Protein AF-V5SH98-F1 (afdb_monomer_lite)

Secondary structure (DSSP, 8-state):
--HHHHHHHHHHHHHTT--HHHHHHHHHHHS--------------HHHHHHHHHHHHHHHHHHHHHHTT----HHHHHHHHHHHHHHHHHHHHHHHHHHHHHHHHHT--PPPP---SS------------TT---

Foldseek 3Di:
DDPVVQVVLCVVCVVLVHHSVRSVVCCVPPVDDDSPPPPPPPPPDVVVVVVVVVVVVVVVVVVCVVVVPDPPPVVVVVVVVVVVVVVVVVVVVVVVVVVVVVVVVVVPPDPDPPDDDDPPDDDDDDDPDDPPPDD

InterPro domains:
  IPR008687 Bacterial mobilisation [PF05713] (51-72)

Organism: NCBI:txid1029756

pLDDT: mean 73.9, std 13.51, range [50.25, 93.62]

Structure (mmCIF, N/CA/C/O backbone):
data_AF-V5SH98-F1
#
_entry.id   AF-V5SH98-F1
#
loop_
_atom_site.group_PDB
_atom_site.id
_atom_site.type_symbol
_atom_site.label_atom_id
_atom_site.label_alt_id
_atom_site.label_comp_id
_atom_site.label_asym_id
_atom_site.label_entity_id
_atom_site.label_seq_id
_atom_site.pdbx_PDB_ins_code
_atom_site.Cartn_x
_atom_site.Cartn_y
_atom_site.Cartn_z
_atom_site.occupancy
_atom_site.B_iso_or_equiv
_atom_site.auth_seq_id
_atom_site.auth_comp_id
_atom_site.auth_asym_id
_atom_site.auth_atom_id
_atom_site.pdbx_PDB_model_num
ATOM 1 N N . MET A 1 1 ? 18.734 -16.597 -37.399 1.00 63.62 1 MET A N 1
ATOM 2 C CA . MET A 1 1 ? 17.676 -17.415 -36.775 1.00 63.62 1 MET A CA 1
ATOM 3 C C . MET A 1 1 ? 16.566 -17.503 -37.794 1.00 63.62 1 MET A C 1
ATOM 5 O O . MET A 1 1 ? 16.134 -16.454 -38.251 1.00 63.62 1 MET A O 1
ATOM 9 N N . THR A 1 2 ? 16.229 -18.708 -38.242 1.00 88.19 2 THR A N 1
ATOM 10 C CA . THR A 1 2 ? 15.088 -18.907 -39.147 1.00 88.19 2 THR A CA 1
ATOM 11 C C . THR A 1 2 ? 13.782 -18.840 -38.350 1.00 88.19 2 THR A C 1
ATOM 13 O O . THR A 1 2 ? 13.810 -18.951 -37.121 1.00 88.19 2 THR A O 1
ATOM 16 N N . ASP A 1 3 ? 12.646 -18.651 -39.018 1.00 83.81 3 ASP A N 1
ATOM 17 C CA . ASP A 1 3 ? 11.345 -18.575 -38.337 1.00 83.81 3 ASP A CA 1
ATOM 18 C C . ASP A 1 3 ? 11.019 -19.879 -37.587 1.00 83.81 3 ASP A C 1
ATOM 20 O O . ASP A 1 3 ? 10.564 -19.846 -36.441 1.00 83.81 3 ASP A O 1
ATOM 24 N N . ASP A 1 4 ? 11.382 -21.029 -38.159 1.00 86.00 4 ASP A N 1
ATOM 25 C CA . ASP A 1 4 ? 11.231 -22.341 -37.519 1.00 86.00 4 ASP A CA 1
ATOM 26 C C . ASP A 1 4 ? 12.112 -22.486 -36.266 1.00 86.00 4 ASP A C 1
ATOM 28 O O . ASP A 1 4 ? 11.691 -23.039 -35.242 1.00 86.00 4 ASP A O 1
ATOM 32 N N . ASP A 1 5 ? 13.331 -21.933 -36.299 1.00 82.94 5 ASP A N 1
ATOM 33 C CA . ASP A 1 5 ? 14.212 -21.904 -35.130 1.00 82.94 5 ASP A CA 1
ATOM 34 C C . ASP A 1 5 ? 13.639 -21.046 -34.003 1.00 82.94 5 ASP A C 1
ATOM 36 O O . ASP A 1 5 ? 13.767 -21.409 -32.827 1.00 82.94 5 ASP A O 1
ATOM 40 N N . TYR A 1 6 ? 12.998 -19.927 -34.346 1.00 86.94 6 TYR A N 1
ATOM 41 C CA . TYR A 1 6 ? 12.371 -19.055 -33.361 1.00 86.94 6 TYR A CA 1
ATOM 42 C C . TYR A 1 6 ? 11.208 -19.750 -32.656 1.00 86.94 6 TYR A C 1
ATOM 44 O O . TYR A 1 6 ? 11.142 -19.724 -31.426 1.00 86.94 6 TYR A O 1
ATOM 52 N N . VAL A 1 7 ? 10.331 -20.431 -33.400 1.00 88.25 7 VAL A N 1
ATOM 53 C CA . VAL A 1 7 ? 9.192 -21.171 -32.827 1.00 88.25 7 VAL A CA 1
ATOM 54 C C . VAL A 1 7 ? 9.675 -22.256 -31.865 1.00 88.25 7 VAL A C 1
ATOM 56 O O . VAL A 1 7 ? 9.172 -22.375 -30.742 1.00 88.25 7 VAL A O 1
ATOM 59 N N . ARG A 1 8 ? 10.712 -23.004 -32.257 1.00 85.31 8 ARG A N 1
ATOM 60 C CA . ARG A 1 8 ? 11.326 -24.023 -31.399 1.00 85.31 8 ARG A CA 1
ATOM 61 C C . ARG A 1 8 ? 11.881 -23.410 -30.111 1.00 85.31 8 ARG A C 1
ATOM 63 O O . ARG A 1 8 ? 11.550 -23.884 -29.024 1.00 85.31 8 ARG A O 1
ATOM 70 N N . LYS A 1 9 ? 12.649 -22.321 -30.206 1.00 85.06 9 LYS A N 1
ATOM 71 C CA . LYS A 1 9 ? 13.219 -21.632 -29.034 1.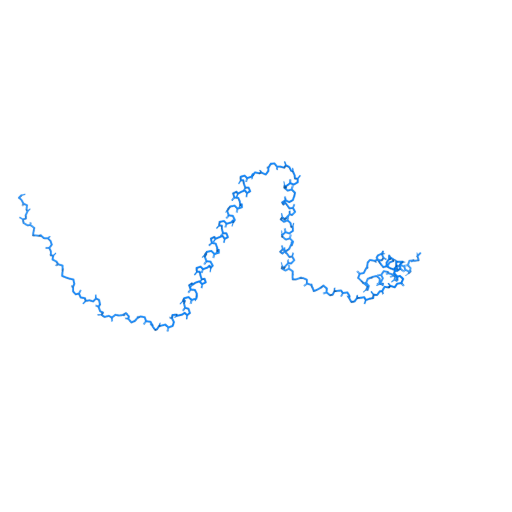00 85.06 9 LYS A CA 1
ATOM 72 C C . LYS A 1 9 ? 12.159 -20.968 -28.155 1.00 85.06 9 LYS A C 1
ATOM 74 O O . LYS A 1 9 ? 12.310 -20.957 -26.937 1.00 85.06 9 LYS A O 1
ATOM 79 N N . ALA A 1 10 ? 11.060 -20.493 -28.734 1.00 87.00 10 ALA A N 1
ATOM 80 C CA . ALA A 1 10 ? 9.912 -19.972 -27.998 1.00 87.00 10 ALA A CA 1
ATOM 81 C C . ALA A 1 10 ? 9.208 -21.051 -27.172 1.00 87.00 10 ALA A C 1
ATOM 83 O O . ALA A 1 10 ? 8.868 -20.812 -26.011 1.00 87.00 10 ALA A O 1
ATOM 84 N N . SER A 1 11 ? 9.038 -22.250 -27.734 1.00 85.69 11 SER A N 1
ATOM 85 C CA . SER A 1 11 ? 8.468 -23.386 -27.004 1.00 85.69 11 SER A CA 1
ATOM 86 C C . SER A 1 11 ? 9.362 -23.839 -25.840 1.00 85.69 11 SER A C 1
ATOM 88 O O . SER A 1 11 ? 8.868 -24.064 -24.735 1.00 85.69 11 SER A O 1
ATOM 90 N N . GLU A 1 12 ? 10.678 -23.875 -26.059 1.00 84.31 12 GLU A N 1
ATOM 91 C CA . GLU A 1 12 ? 11.683 -24.250 -25.061 1.00 84.31 12 GLU A CA 1
ATOM 92 C C . GLU A 1 12 ? 11.751 -23.213 -23.929 1.00 84.31 12 GLU A C 1
ATOM 94 O O . GLU A 1 12 ? 11.693 -23.566 -22.753 1.00 84.31 12 GLU A O 1
ATOM 99 N N . ALA A 1 13 ? 11.761 -21.921 -24.272 1.00 84.69 13 ALA A N 1
ATOM 100 C CA . ALA A 1 13 ? 11.737 -20.831 -23.300 1.00 84.69 13 ALA A CA 1
ATOM 101 C C . ALA A 1 13 ? 10.467 -20.878 -22.437 1.00 84.69 13 ALA A C 1
ATOM 103 O O . ALA A 1 13 ? 10.542 -20.775 -21.213 1.00 84.69 13 ALA A O 1
ATOM 104 N N . LYS A 1 14 ? 9.307 -21.126 -23.062 1.00 83.88 14 LYS A N 1
ATOM 105 C CA . LYS A 1 14 ? 8.024 -21.248 -22.362 1.00 83.88 14 LYS A CA 1
ATOM 106 C C . LYS A 1 14 ? 8.000 -22.430 -21.393 1.00 83.88 14 LYS A C 1
ATOM 108 O O . LYS A 1 14 ? 7.509 -22.271 -20.278 1.00 83.88 14 LYS A O 1
ATOM 113 N N . ALA A 1 15 ? 8.539 -23.585 -21.786 1.00 80.56 15 ALA A N 1
ATOM 114 C CA . ALA A 1 15 ? 8.650 -24.750 -20.905 1.00 80.56 15 ALA A CA 1
ATOM 115 C C . ALA A 1 15 ? 9.535 -24.470 -19.676 1.00 80.56 15 ALA A C 1
ATOM 117 O O . ALA A 1 15 ? 9.303 -25.023 -18.604 1.00 80.56 15 ALA A O 1
ATOM 118 N N . LEU A 1 16 ? 10.507 -23.569 -19.824 1.00 77.81 16 LEU A N 1
ATOM 119 C CA . LEU A 1 16 ? 11.439 -23.152 -18.777 1.00 77.81 16 LEU A CA 1
ATOM 120 C C . LEU A 1 16 ? 10.957 -21.933 -17.971 1.00 77.81 16 LEU A C 1
ATOM 122 O O . LEU A 1 16 ? 11.671 -21.474 -17.081 1.00 77.81 16 LEU A O 1
ATOM 126 N N . GLY A 1 17 ? 9.777 -21.381 -18.277 1.00 79.62 17 GLY A N 1
ATOM 127 C CA . GLY A 1 17 ? 9.273 -20.157 -17.645 1.00 79.62 17 GLY A CA 1
ATOM 128 C C . GLY A 1 17 ? 10.121 -18.912 -17.940 1.00 79.62 17 GLY A C 1
ATOM 129 O O . GLY A 1 17 ? 10.086 -17.948 -17.180 1.00 79.62 17 GLY A O 1
ATOM 130 N N . LEU A 1 18 ? 10.900 -18.934 -19.023 1.00 81.62 18 LEU A N 1
ATOM 131 C CA . LEU A 1 18 ? 11.780 -17.850 -19.450 1.00 81.62 18 LEU A CA 1
ATOM 132 C C . LEU A 1 18 ? 11.221 -17.157 -20.695 1.00 81.62 18 LEU A C 1
ATOM 134 O O . LEU A 1 18 ? 10.469 -17.729 -21.485 1.00 81.62 18 LEU A O 1
ATOM 138 N N . THR A 1 19 ? 11.637 -15.912 -20.908 1.00 88.00 19 THR A N 1
ATOM 139 C CA . THR A 1 19 ? 11.486 -15.260 -22.212 1.00 88.00 19 THR A CA 1
ATOM 140 C C . THR A 1 19 ? 12.505 -15.836 -23.198 1.00 88.00 19 THR A C 1
ATOM 142 O O . THR A 1 19 ? 13.552 -16.343 -22.799 1.00 88.00 19 THR A O 1
ATOM 145 N N . VAL A 1 20 ? 12.238 -15.735 -24.504 1.00 86.12 20 VAL A N 1
ATOM 146 C CA . VAL A 1 20 ? 13.188 -16.193 -25.541 1.00 86.12 20 VAL A CA 1
ATOM 147 C C . VAL A 1 20 ? 14.530 -15.469 -25.426 1.00 86.12 20 VAL A C 1
ATOM 149 O O . VAL A 1 20 ? 15.579 -16.089 -25.568 1.00 86.12 20 VAL A O 1
ATOM 152 N N . SER A 1 21 ? 14.506 -14.175 -25.097 1.00 86.56 21 SER A N 1
ATOM 153 C CA . SER A 1 21 ? 15.714 -13.396 -24.818 1.00 86.56 21 SER A CA 1
ATOM 154 C C . SER A 1 21 ? 16.459 -13.908 -23.585 1.00 86.56 21 SER A C 1
ATOM 156 O O . SER A 1 21 ? 17.665 -14.111 -23.672 1.00 86.56 21 SER A O 1
ATOM 158 N N . GLY A 1 22 ? 15.759 -14.203 -22.486 1.00 83.00 22 GLY A N 1
ATOM 159 C CA . GLY A 1 22 ? 16.368 -14.759 -21.272 1.00 83.00 22 GLY A CA 1
ATOM 160 C C . GLY A 1 22 ? 16.920 -16.176 -21.465 1.00 83.00 22 GLY A C 1
ATOM 161 O O . GLY A 1 22 ? 17.929 -16.540 -20.860 1.00 83.00 22 GLY A O 1
ATOM 162 N N . LEU A 1 23 ? 16.306 -16.971 -22.348 1.00 84.00 23 LEU A N 1
ATOM 163 C CA . LEU A 1 23 ? 16.837 -18.268 -22.764 1.00 84.00 23 LEU A CA 1
ATOM 164 C C . LEU A 1 23 ? 18.145 -18.101 -23.548 1.00 84.00 23 LEU A C 1
ATOM 166 O O . LEU A 1 23 ? 19.131 -18.765 -23.237 1.00 84.00 23 LEU A O 1
ATOM 170 N N . CYS A 1 24 ? 18.166 -17.214 -24.545 1.00 84.88 24 CYS A N 1
ATOM 171 C CA . CYS A 1 24 ? 19.360 -16.943 -25.347 1.00 84.88 24 CYS A CA 1
ATOM 172 C C . CYS A 1 24 ? 20.498 -16.361 -24.501 1.00 84.88 24 CYS A C 1
ATOM 174 O O . CYS A 1 24 ? 21.634 -16.804 -24.631 1.00 84.88 24 CYS A O 1
ATOM 176 N N . GLU A 1 25 ? 20.194 -15.423 -23.606 1.00 84.38 25 GLU A N 1
ATOM 177 C CA . GLU A 1 25 ? 21.159 -14.835 -22.677 1.00 84.38 25 GLU A CA 1
ATOM 178 C C . GLU A 1 25 ? 21.814 -15.909 -21.800 1.00 84.38 25 GLU A C 1
ATOM 180 O O . GLU A 1 25 ? 23.039 -15.996 -21.736 1.00 84.38 25 GLU A O 1
ATOM 185 N N . ARG A 1 26 ? 21.017 -16.802 -21.199 1.00 79.06 26 ARG A N 1
ATOM 186 C CA . ARG A 1 26 ? 21.547 -17.920 -20.406 1.00 79.06 26 ARG A CA 1
ATOM 187 C C . ARG A 1 26 ? 22.357 -18.902 -21.246 1.00 79.06 26 ARG A C 1
ATOM 189 O O . ARG A 1 26 ? 23.444 -19.288 -20.835 1.00 79.06 26 ARG A O 1
ATOM 196 N N . LEU A 1 27 ? 21.881 -19.278 -22.432 1.00 81.44 27 LEU A N 1
ATOM 197 C CA . LEU A 1 27 ? 22.626 -20.178 -23.321 1.00 81.44 27 LEU A CA 1
ATOM 198 C C . LEU A 1 27 ? 23.991 -19.601 -23.720 1.00 81.44 27 LEU A C 1
ATOM 200 O O . LEU A 1 27 ? 24.961 -20.352 -23.789 1.00 81.44 27 LEU A O 1
ATOM 204 N N . VAL A 1 28 ? 24.073 -18.288 -23.942 1.00 83.81 28 VAL A N 1
ATOM 205 C CA . VAL A 1 28 ? 25.324 -17.596 -24.285 1.00 83.81 28 VAL A CA 1
ATOM 206 C C . VAL A 1 28 ? 26.257 -17.480 -23.078 1.00 83.81 28 VAL A C 1
ATOM 208 O O . VAL A 1 28 ? 27.458 -17.689 -23.225 1.00 83.81 28 VAL A O 1
ATOM 211 N N . LEU A 1 29 ? 25.729 -17.167 -21.892 1.00 80.06 29 LEU A N 1
ATOM 212 C CA . LEU A 1 29 ? 26.546 -16.918 -20.700 1.00 80.06 29 LEU A CA 1
ATOM 213 C C . LEU A 1 29 ? 27.008 -18.196 -19.991 1.00 80.06 29 LEU A C 1
ATOM 215 O O . LEU A 1 29 ? 28.139 -18.251 -19.516 1.00 80.06 29 LEU A O 1
ATOM 219 N N . THR A 1 30 ? 26.152 -19.216 -19.888 1.00 76.56 30 THR A N 1
ATOM 220 C CA . THR A 1 30 ? 26.427 -20.412 -19.071 1.00 76.56 30 THR A CA 1
ATOM 221 C C . THR A 1 30 ? 26.606 -21.684 -19.892 1.00 76.56 30 THR A C 1
ATOM 223 O O . THR A 1 30 ? 27.017 -22.704 -19.340 1.00 76.56 30 THR A O 1
ATOM 226 N N . GLY A 1 31 ? 26.289 -21.675 -21.194 1.00 72.44 31 GLY A N 1
ATOM 227 C CA . GLY A 1 31 ? 26.416 -22.835 -22.093 1.00 72.44 31 GLY A CA 1
ATOM 228 C C . GLY A 1 31 ? 25.508 -24.029 -21.751 1.00 72.44 31 GLY A C 1
ATOM 229 O O . GLY A 1 31 ? 25.468 -25.012 -22.489 1.00 72.44 31 GLY A O 1
ATOM 230 N N . LYS A 1 32 ? 24.776 -23.956 -20.635 1.00 69.81 32 LYS A N 1
ATOM 231 C CA . LYS A 1 32 ? 23.834 -24.952 -20.123 1.00 69.81 32 LYS A CA 1
ATOM 232 C C . LYS A 1 32 ? 22.693 -24.234 -19.417 1.00 69.81 32 LYS A C 1
ATOM 234 O O . LYS A 1 32 ? 22.925 -23.299 -18.650 1.00 69.81 32 LYS A O 1
ATOM 239 N N . VAL A 1 33 ? 21.472 -24.698 -19.656 1.00 63.09 33 VAL A N 1
ATOM 240 C CA . VAL A 1 33 ? 20.285 -24.269 -18.914 1.00 63.09 33 VAL A CA 1
ATOM 241 C C . VAL A 1 33 ? 19.900 -25.418 -17.998 1.00 63.09 33 VAL A C 1
ATOM 243 O O . VAL A 1 33 ? 19.361 -26.426 -18.447 1.00 63.09 33 VAL A O 1
ATOM 246 N N . GLU A 1 34 ? 20.241 -25.302 -16.717 1.00 61.97 34 GLU A N 1
ATOM 247 C CA . GLU A 1 34 ? 19.766 -26.254 -15.718 1.00 61.97 34 GLU A CA 1
ATOM 248 C C . GLU A 1 34 ? 18.277 -26.013 -15.483 1.00 61.97 34 GLU A C 1
ATOM 250 O O . GLU A 1 34 ? 17.856 -24.902 -15.153 1.00 61.97 34 GLU A O 1
ATOM 255 N N . MET A 1 35 ? 17.480 -27.069 -15.652 1.00 57.44 35 MET A N 1
ATOM 256 C CA . MET A 1 35 ? 16.094 -27.096 -15.202 1.00 57.44 35 MET A CA 1
ATOM 257 C C . MET A 1 35 ? 16.085 -27.219 -13.678 1.00 57.44 35 MET A C 1
ATOM 259 O O . MET A 1 35 ? 15.743 -28.265 -13.127 1.00 57.44 35 MET A O 1
ATOM 263 N N . SER A 1 36 ? 16.516 -26.173 -12.972 1.00 55.97 36 SER A N 1
ATOM 264 C CA . SER A 1 36 ? 16.178 -26.070 -11.561 1.00 55.97 36 SER A CA 1
ATOM 265 C C . SER A 1 36 ? 14.658 -26.010 -11.487 1.00 55.97 36 SER A C 1
ATOM 267 O O . SER A 1 36 ? 14.027 -25.256 -12.231 1.00 55.97 36 SER A O 1
ATOM 269 N N . ALA A 1 37 ? 14.074 -26.892 -10.670 1.00 55.34 37 ALA A N 1
ATOM 270 C CA . ALA A 1 37 ? 12.636 -26.957 -10.471 1.00 55.34 37 ALA A CA 1
ATOM 271 C C . ALA A 1 37 ? 12.135 -25.529 -10.278 1.00 55.34 37 ALA A C 1
ATOM 273 O O . ALA A 1 37 ? 12.567 -24.852 -9.341 1.00 55.34 37 ALA A O 1
ATOM 274 N N . VAL A 1 38 ? 11.305 -25.064 -11.220 1.00 55.75 38 VAL A N 1
ATOM 275 C CA . VAL A 1 38 ? 10.649 -23.760 -11.138 1.00 55.75 38 VAL A CA 1
ATOM 276 C C . VAL A 1 38 ? 10.148 -23.666 -9.706 1.00 55.75 38 VAL A C 1
ATOM 278 O O . VAL A 1 38 ? 9.422 -24.582 -9.302 1.00 55.75 38 VAL A O 1
ATOM 281 N N . PRO A 1 39 ? 10.577 -22.670 -8.904 1.00 56.34 39 PRO A N 1
ATOM 282 C CA . PRO A 1 39 ? 10.045 -22.538 -7.566 1.00 56.34 39 PRO A CA 1
ATOM 283 C C . PRO A 1 39 ? 8.540 -22.496 -7.755 1.00 56.34 39 PRO A C 1
ATOM 285 O O . PRO A 1 39 ? 8.022 -21.605 -8.430 1.00 56.34 39 PRO A O 1
ATOM 288 N N . THR A 1 40 ? 7.852 -23.531 -7.274 1.00 55.88 40 THR A N 1
ATOM 289 C CA . THR A 1 40 ? 6.399 -23.582 -7.283 1.00 55.88 40 THR A CA 1
ATOM 290 C C . THR A 1 40 ? 5.978 -22.435 -6.394 1.00 55.88 40 THR A C 1
ATOM 292 O O . THR A 1 40 ? 5.900 -22.581 -5.174 1.00 55.88 40 THR A O 1
ATOM 295 N N . TYR A 1 41 ? 5.796 -21.264 -7.004 1.00 59.06 41 TYR A N 1
ATOM 296 C CA . TYR A 1 41 ? 5.132 -20.140 -6.395 1.00 59.06 41 TYR A CA 1
ATOM 297 C C . TYR A 1 41 ? 3.774 -20.696 -6.017 1.00 59.06 41 TYR A C 1
ATOM 299 O O . TYR A 1 41 ? 2.919 -20.926 -6.873 1.00 59.06 41 TYR A O 1
ATOM 307 N N . ARG A 1 42 ? 3.612 -21.023 -4.731 1.00 64.25 42 ARG A N 1
ATOM 308 C CA . ARG A 1 42 ? 2.292 -21.289 -4.186 1.00 64.25 42 ARG A CA 1
ATOM 309 C C . ARG A 1 42 ? 1.469 -20.083 -4.588 1.00 64.25 42 ARG A C 1
ATOM 311 O O . ARG A 1 42 ? 1.887 -18.959 -4.311 1.00 64.25 42 ARG A O 1
ATOM 318 N N . VAL A 1 43 ? 0.378 -20.331 -5.310 1.00 66.31 43 VAL A N 1
ATOM 319 C CA . VAL A 1 43 ? -0.566 -19.285 -5.690 1.00 66.31 43 VAL A CA 1
ATOM 320 C C . VAL A 1 43 ? -0.882 -18.541 -4.405 1.00 66.31 43 VAL A C 1
ATOM 322 O O . VAL A 1 43 ? -1.405 -19.132 -3.459 1.00 66.31 43 VAL A O 1
ATOM 325 N N . MET A 1 44 ? -0.409 -17.298 -4.325 1.00 69.56 44 MET A N 1
ATOM 326 C CA . MET A 1 44 ? -0.556 -16.505 -3.120 1.00 69.56 44 MET A CA 1
ATOM 327 C C . MET A 1 44 ? -2.049 -16.339 -2.880 1.00 69.56 44 MET A C 1
ATOM 329 O O . MET A 1 44 ? -2.793 -16.128 -3.841 1.00 69.56 44 MET A O 1
ATOM 333 N N . ASP A 1 45 ? -2.476 -16.472 -1.626 1.00 82.44 45 ASP A N 1
ATOM 334 C CA . ASP A 1 45 ? -3.876 -16.281 -1.266 1.00 82.44 45 ASP A CA 1
ATOM 335 C C . ASP A 1 45 ? -4.374 -14.955 -1.878 1.00 82.44 45 ASP A C 1
ATOM 337 O O . ASP A 1 45 ? -3.774 -13.903 -1.614 1.00 82.44 45 ASP A O 1
ATOM 341 N N . PRO A 1 46 ? -5.416 -14.978 -2.731 1.00 82.19 46 PRO A N 1
ATOM 342 C CA . PRO A 1 46 ? -5.952 -13.774 -3.351 1.00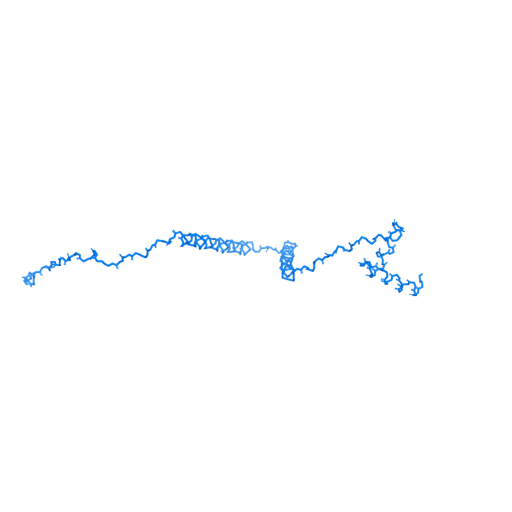 82.19 46 PRO A CA 1
ATOM 343 C C . PRO A 1 46 ? -6.319 -12.687 -2.335 1.00 82.19 46 PRO A C 1
ATOM 345 O O . PRO A 1 46 ? -6.169 -11.503 -2.645 1.00 82.19 46 PRO A O 1
ATOM 348 N N . ALA A 1 47 ? -6.737 -13.067 -1.120 1.00 79.75 47 ALA A N 1
ATOM 349 C CA . ALA A 1 47 ? -7.012 -12.117 -0.044 1.00 79.75 47 ALA A CA 1
ATOM 350 C C . ALA A 1 47 ? -5.729 -11.410 0.427 1.00 79.75 47 ALA A C 1
ATOM 352 O O . ALA A 1 47 ? -5.689 -10.182 0.510 1.00 79.75 47 ALA A O 1
ATOM 353 N N . LEU A 1 48 ? -4.643 -12.162 0.632 1.00 81.94 48 LEU A N 1
ATOM 354 C CA . LEU A 1 48 ? -3.333 -11.602 0.973 1.00 81.94 48 LEU A CA 1
ATOM 355 C C . LEU A 1 48 ? -2.789 -10.696 -0.142 1.00 81.94 48 LEU A C 1
ATOM 357 O O . LEU A 1 48 ? -2.217 -9.642 0.135 1.00 81.94 48 LEU A O 1
ATOM 361 N N . PHE A 1 49 ? -2.982 -11.070 -1.409 1.00 86.00 49 PHE A N 1
ATOM 362 C CA . PHE A 1 49 ? -2.580 -10.236 -2.545 1.00 86.00 49 PHE A CA 1
ATOM 363 C C . PHE A 1 49 ? -3.361 -8.921 -2.606 1.00 86.00 49 PHE A C 1
ATOM 365 O O . PHE A 1 49 ? -2.769 -7.867 -2.853 1.00 86.00 49 PHE A O 1
ATOM 372 N N . ALA A 1 50 ? -4.671 -8.963 -2.356 1.00 85.06 50 ALA A N 1
ATOM 373 C CA . ALA A 1 50 ? -5.506 -7.768 -2.302 1.00 85.06 50 ALA A CA 1
ATOM 374 C C . ALA A 1 50 ? -5.051 -6.817 -1.185 1.00 85.06 50 ALA A C 1
ATOM 376 O O . ALA A 1 50 ? -4.918 -5.612 -1.419 1.00 85.06 50 ALA A O 1
ATOM 377 N N . GLU A 1 51 ? -4.727 -7.359 -0.010 1.00 87.62 51 GLU A N 1
ATOM 378 C CA . GLU A 1 51 ? -4.210 -6.574 1.110 1.00 87.62 51 GLU A CA 1
ATOM 379 C C . GLU A 1 51 ? -2.836 -5.967 0.814 1.00 87.62 51 GLU A C 1
ATOM 381 O O . GLU A 1 51 ? -2.637 -4.764 0.998 1.00 87.62 51 GLU A O 1
ATOM 386 N N . LEU A 1 52 ? -1.905 -6.745 0.259 1.00 90.06 52 LEU A N 1
ATOM 387 C CA . LEU A 1 52 ? -0.592 -6.231 -0.139 1.00 90.06 52 LEU A CA 1
ATOM 388 C C . LEU A 1 52 ? -0.703 -5.139 -1.208 1.00 90.06 52 LEU A C 1
ATOM 390 O O . LEU A 1 52 ? 0.007 -4.133 -1.142 1.00 90.06 52 LEU A O 1
ATOM 394 N N . ARG A 1 53 ? -1.631 -5.284 -2.158 1.00 88.88 53 ARG A N 1
ATOM 395 C CA . ARG A 1 53 ? -1.912 -4.253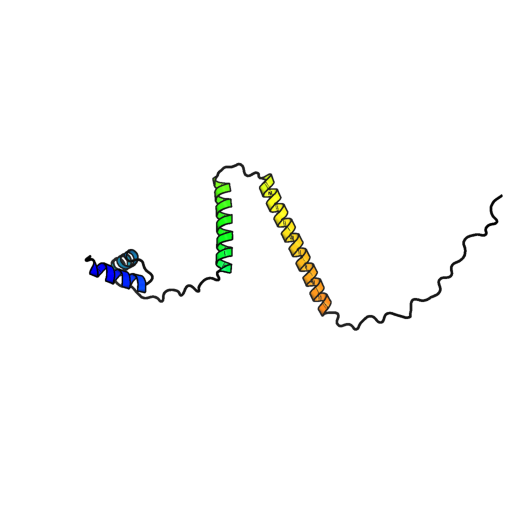 -3.164 1.00 88.88 53 ARG A CA 1
ATOM 396 C C . ARG A 1 53 ? -2.457 -2.977 -2.524 1.00 88.88 53 ARG A C 1
ATOM 398 O O . ARG A 1 53 ? -2.039 -1.883 -2.903 1.00 88.88 53 ARG A O 1
ATOM 405 N N . ARG A 1 54 ? -3.367 -3.100 -1.555 1.00 91.69 54 ARG A N 1
ATOM 406 C CA . ARG A 1 54 ? -3.919 -1.960 -0.809 1.00 91.69 54 ARG A CA 1
ATOM 407 C C . ARG A 1 54 ? -2.821 -1.218 -0.048 1.00 91.69 54 ARG A C 1
ATOM 409 O O . ARG A 1 54 ? -2.726 0.003 -0.159 1.00 91.69 54 ARG A O 1
ATOM 416 N N . ILE A 1 55 ? -1.958 -1.953 0.652 1.00 89.12 55 ILE A N 1
ATOM 417 C CA . ILE A 1 55 ? -0.810 -1.394 1.378 1.00 89.12 55 ILE A CA 1
ATOM 418 C C . ILE A 1 55 ? 0.136 -0.672 0.411 1.00 89.12 55 ILE A C 1
ATOM 420 O O . ILE A 1 55 ? 0.472 0.490 0.640 1.00 89.12 55 ILE A O 1
ATOM 424 N N . GLY A 1 56 ? 0.516 -1.318 -0.694 1.00 91.19 56 GLY A N 1
ATOM 425 C CA . GLY A 1 56 ? 1.412 -0.730 -1.693 1.00 91.19 56 GLY A CA 1
ATOM 426 C C . GLY A 1 56 ? 0.868 0.568 -2.294 1.00 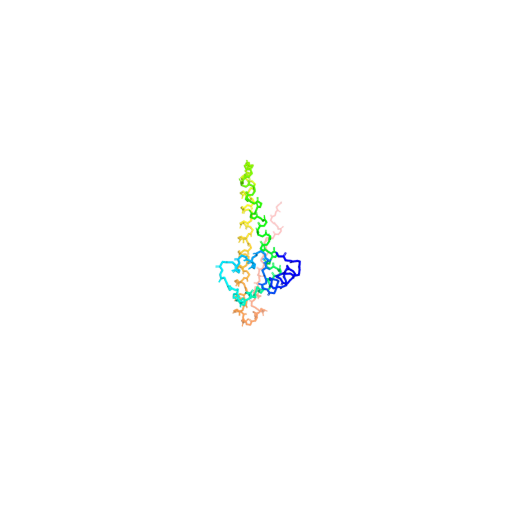91.19 56 GLY A C 1
ATOM 427 O O . GLY A 1 56 ? 1.597 1.552 -2.406 1.00 91.19 56 GLY A O 1
ATOM 428 N N . ASN A 1 57 ? -0.430 0.610 -2.604 1.00 87.56 57 ASN A N 1
ATOM 429 C CA . ASN A 1 57 ? -1.079 1.818 -3.113 1.00 87.56 57 ASN A CA 1
ATOM 430 C C . ASN A 1 57 ? -1.033 2.972 -2.102 1.00 87.56 57 ASN A C 1
ATOM 432 O O . ASN A 1 57 ? -0.709 4.097 -2.482 1.00 87.56 57 ASN A O 1
ATOM 436 N N . ASN A 1 58 ? -1.311 2.700 -0.825 1.00 87.62 58 ASN A N 1
ATOM 437 C CA . ASN A 1 58 ? -1.280 3.719 0.227 1.00 87.62 58 ASN A CA 1
ATOM 438 C C . ASN A 1 58 ? 0.132 4.282 0.425 1.00 87.62 58 ASN A C 1
ATOM 440 O O . ASN A 1 58 ? 0.312 5.495 0.526 1.00 87.62 58 ASN A O 1
ATOM 444 N N . VAL A 1 59 ? 1.148 3.415 0.423 1.00 88.88 59 VAL A N 1
ATOM 445 C CA . VAL A 1 59 ? 2.553 3.837 0.514 1.00 88.88 59 VAL A CA 1
ATOM 446 C C . VAL A 1 59 ? 2.935 4.704 -0.684 1.00 88.88 59 VAL A C 1
ATOM 448 O O . VAL A 1 59 ? 3.569 5.743 -0.509 1.00 88.88 59 VAL A O 1
ATOM 451 N N . ASN A 1 60 ? 2.503 4.333 -1.890 1.00 84.38 60 ASN A N 1
ATOM 452 C CA . ASN A 1 60 ? 2.791 5.117 -3.085 1.00 84.38 60 ASN A CA 1
ATOM 453 C C . ASN A 1 60 ? 2.112 6.499 -3.045 1.00 84.38 60 ASN A C 1
ATOM 455 O O . ASN A 1 60 ? 2.714 7.496 -3.432 1.00 84.38 60 ASN A O 1
ATOM 459 N N . GLN A 1 61 ? 0.888 6.589 -2.517 1.00 85.75 61 GLN A N 1
ATOM 460 C CA . GLN A 1 61 ? 0.203 7.871 -2.310 1.00 85.75 61 GLN A CA 1
ATOM 461 C C . GLN A 1 61 ? 0.927 8.757 -1.291 1.00 85.75 61 GLN A C 1
ATOM 463 O O . GLN A 1 61 ? 1.092 9.950 -1.540 1.00 85.75 61 GLN A O 1
ATOM 468 N N . LEU A 1 62 ? 1.415 8.186 -0.185 1.00 79.31 62 LEU A N 1
ATOM 469 C CA . LEU A 1 62 ? 2.234 8.912 0.791 1.00 79.31 62 LEU A CA 1
ATOM 470 C C . LEU A 1 62 ? 3.544 9.401 0.169 1.00 79.31 62 LEU A C 1
ATOM 472 O O . LEU A 1 62 ? 3.918 10.555 0.360 1.00 79.31 62 LEU A O 1
ATOM 476 N N . ALA A 1 63 ? 4.213 8.559 -0.617 1.00 81.31 63 ALA A N 1
ATOM 477 C CA . ALA A 1 63 ? 5.432 8.936 -1.322 1.00 81.31 63 ALA A CA 1
ATOM 478 C C . ALA A 1 63 ? 5.177 10.079 -2.317 1.00 81.31 63 ALA A C 1
ATOM 480 O O . ALA A 1 63 ? 5.942 11.038 -2.357 1.00 81.31 63 ALA A O 1
ATOM 481 N N . HIS A 1 64 ? 4.078 10.031 -3.074 1.00 78.44 64 HIS A N 1
ATOM 482 C CA . HIS A 1 64 ? 3.686 11.125 -3.964 1.00 78.44 64 HIS A CA 1
ATOM 483 C C . HIS A 1 64 ? 3.320 12.407 -3.206 1.00 78.44 64 HIS A C 1
ATOM 485 O O . HIS A 1 64 ? 3.706 13.488 -3.643 1.00 78.44 64 HIS A O 1
ATOM 491 N N . ALA A 1 65 ? 2.635 12.308 -2.065 1.00 70.88 65 ALA A N 1
ATOM 492 C CA . ALA A 1 65 ? 2.315 13.461 -1.224 1.00 70.88 65 ALA A CA 1
ATOM 493 C C . ALA A 1 65 ? 3.577 14.118 -0.637 1.00 70.88 65 ALA A C 1
ATOM 495 O O . ALA A 1 65 ? 3.676 15.342 -0.609 1.00 70.88 65 ALA A O 1
ATOM 496 N N . LEU A 1 66 ? 4.560 13.312 -0.221 1.00 67.44 66 LEU A N 1
ATOM 497 C CA . LEU A 1 66 ? 5.846 13.786 0.297 1.00 67.44 66 LEU A CA 1
ATOM 498 C C . LEU A 1 66 ? 6.726 14.393 -0.804 1.00 67.44 66 LEU A C 1
ATOM 500 O O . LEU A 1 66 ? 7.295 15.465 -0.615 1.00 67.44 66 LEU A O 1
ATOM 504 N N . ASN A 1 67 ? 6.807 13.739 -1.964 1.00 74.06 67 ASN A N 1
ATOM 505 C CA . ASN A 1 67 ? 7.615 14.201 -3.096 1.00 74.06 67 ASN A CA 1
ATOM 506 C C . ASN A 1 67 ? 6.981 15.389 -3.836 1.00 74.06 67 ASN A C 1
ATOM 508 O O . ASN A 1 67 ? 7.676 16.121 -4.535 1.00 74.06 67 ASN A O 1
ATOM 512 N N . GLY A 1 68 ? 5.668 15.582 -3.699 1.00 68.19 68 GLY A N 1
ATOM 513 C CA . GLY A 1 68 ? 4.915 16.626 -4.389 1.00 68.19 68 GLY A CA 1
ATOM 514 C C . GLY A 1 68 ? 5.137 18.039 -3.853 1.00 68.19 68 GLY A C 1
ATOM 515 O O . GLY A 1 68 ? 4.613 18.975 -4.448 1.00 68.19 68 GLY A O 1
ATOM 516 N N . ASN A 1 69 ? 5.876 18.218 -2.749 1.00 58.47 69 ASN A N 1
ATOM 517 C CA . ASN A 1 69 ? 6.135 19.523 -2.126 1.00 58.47 69 ASN A CA 1
ATOM 518 C C . ASN A 1 69 ? 4.864 20.362 -1.855 1.00 58.47 69 ASN A C 1
ATOM 520 O O . ASN A 1 69 ? 4.955 21.567 -1.613 1.00 58.47 69 ASN A O 1
ATOM 524 N N . LEU A 1 70 ? 3.673 19.744 -1.868 1.00 54.81 70 LEU A N 1
ATOM 525 C CA . LEU A 1 70 ? 2.491 20.361 -1.289 1.00 54.81 70 LEU A CA 1
ATOM 526 C C . LEU A 1 70 ? 2.803 20.530 0.193 1.00 54.81 70 LEU A C 1
ATOM 528 O O . LEU A 1 70 ? 3.257 19.556 0.797 1.00 54.81 70 LEU A O 1
ATOM 532 N N . PRO A 1 71 ? 2.583 21.712 0.796 1.00 55.69 71 PRO A N 1
ATOM 533 C CA . PRO A 1 71 ? 2.655 21.817 2.239 1.00 55.69 71 PRO A CA 1
ATOM 534 C C . PRO A 1 71 ? 1.644 20.795 2.759 1.00 55.69 71 PRO A C 1
ATOM 536 O O . PRO A 1 71 ? 0.448 20.965 2.503 1.00 55.69 71 PRO A O 1
ATOM 539 N N . PRO A 1 72 ? 2.086 19.690 3.396 1.00 59.56 72 PRO A N 1
ATOM 540 C CA . PRO A 1 72 ? 1.130 18.792 3.996 1.00 59.56 72 PRO A CA 1
ATOM 541 C C . PRO A 1 72 ? 0.372 19.674 4.968 1.00 59.56 72 PRO A C 1
ATOM 543 O O . PRO A 1 72 ? 0.996 20.432 5.718 1.00 59.56 72 PRO A O 1
ATOM 546 N N . ASP A 1 73 ? -0.952 19.640 4.919 1.00 68.06 73 ASP A N 1
ATOM 547 C CA . ASP A 1 73 ? -1.746 20.217 5.982 1.00 68.06 73 ASP A CA 1
ATOM 548 C C . ASP A 1 73 ? -1.416 19.383 7.228 1.00 68.06 73 ASP A C 1
ATOM 550 O O . ASP A 1 73 ? -2.002 18.335 7.500 1.00 68.06 73 ASP A O 1
ATOM 554 N N . ARG A 1 74 ? -0.312 19.756 7.892 1.00 65.38 74 ARG A N 1
ATOM 555 C CA . ARG A 1 74 ? 0.315 19.001 8.979 1.00 65.38 74 ARG A CA 1
ATOM 556 C C . ARG A 1 74 ? -0.699 18.824 10.093 1.00 65.38 74 ARG A C 1
ATOM 558 O O . ARG A 1 74 ? -0.689 17.787 10.741 1.00 65.38 74 ARG A O 1
ATOM 565 N N . GLY A 1 75 ? -1.596 19.801 10.247 1.00 71.12 75 GLY A N 1
ATOM 566 C CA . GLY A 1 75 ? -2.758 19.720 11.115 1.00 71.12 75 GLY A CA 1
ATOM 567 C C . GLY A 1 75 ? -3.693 18.591 10.699 1.00 71.12 75 GLY A C 1
ATOM 568 O O . GLY A 1 75 ? -3.985 17.733 11.521 1.00 71.12 75 GLY A O 1
ATOM 569 N N . TYR A 1 76 ? -4.110 18.524 9.433 1.00 79.38 76 TYR A N 1
ATOM 570 C CA . TYR A 1 76 ? -4.976 17.442 8.950 1.00 79.38 76 TYR A CA 1
ATOM 571 C C . TYR A 1 76 ? -4.348 16.049 9.116 1.00 79.38 76 TYR A C 1
ATOM 573 O O . TYR A 1 76 ? -4.999 15.143 9.640 1.00 79.38 76 TYR A O 1
ATOM 581 N N . LEU A 1 77 ? -3.080 15.869 8.730 1.00 77.12 77 LEU A N 1
ATOM 582 C CA . LEU A 1 77 ? -2.395 14.578 8.878 1.00 77.12 77 LEU A CA 1
ATOM 583 C C . LEU A 1 77 ? -2.194 14.196 10.347 1.00 77.12 77 LEU A C 1
ATOM 585 O O . LEU A 1 77 ? -2.413 13.041 10.707 1.00 77.12 77 LEU A O 1
ATOM 589 N N . TRP A 1 78 ? -1.825 15.156 11.197 1.00 83.06 78 TRP A N 1
ATOM 590 C CA . TRP A 1 78 ? -1.694 14.938 12.636 1.00 83.06 78 TRP A CA 1
ATOM 591 C C . TRP A 1 78 ? -3.033 14.572 13.272 1.00 83.06 78 TRP A C 1
ATOM 593 O O . TRP A 1 78 ? -3.118 13.580 13.989 1.00 83.06 78 TRP A O 1
ATOM 603 N N . ASN A 1 79 ? -4.094 15.312 12.948 1.00 84.56 79 ASN A N 1
ATOM 604 C CA . ASN A 1 79 ? -5.440 15.047 13.446 1.00 84.56 79 ASN A CA 1
ATOM 605 C C . ASN A 1 79 ? -5.927 13.667 12.999 1.00 84.56 79 ASN A C 1
ATOM 607 O O . ASN A 1 79 ? -6.478 12.922 13.804 1.00 84.56 79 ASN A O 1
ATOM 611 N N . THR A 1 80 ? -5.664 13.294 11.744 1.00 86.06 80 THR A N 1
ATOM 612 C CA . THR A 1 80 ? -6.022 11.975 11.207 1.00 86.06 80 THR A CA 1
ATOM 613 C C . THR A 1 80 ? -5.241 10.864 11.912 1.00 86.06 80 THR A C 1
ATOM 615 O O . THR A 1 80 ? -5.828 9.879 12.355 1.00 86.06 80 THR A O 1
ATOM 618 N N . ALA A 1 81 ? -3.926 11.025 12.087 1.00 83.56 81 ALA A N 1
ATOM 619 C CA . ALA A 1 81 ? -3.095 10.054 12.798 1.00 83.56 81 ALA A CA 1
ATOM 620 C C . ALA A 1 81 ? -3.507 9.916 14.274 1.00 83.56 81 ALA A C 1
ATOM 622 O O . ALA A 1 81 ? -3.613 8.804 14.788 1.00 83.56 81 ALA A O 1
ATOM 6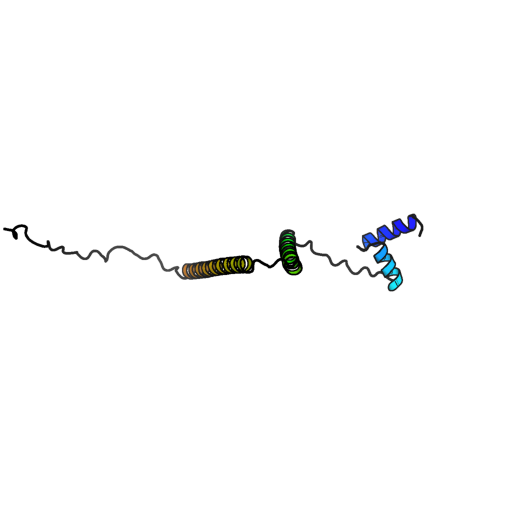23 N N . GLN A 1 82 ? -3.802 11.033 14.941 1.00 92.06 82 GLN A N 1
ATOM 624 C CA . GLN A 1 82 ? -4.269 11.062 16.324 1.00 92.06 82 GLN A CA 1
ATOM 625 C C . GLN A 1 82 ? -5.636 10.382 16.478 1.00 92.06 82 GLN A C 1
ATOM 627 O O . GLN A 1 82 ? -5.832 9.617 17.424 1.00 92.06 82 GLN A O 1
ATOM 632 N N . GLN A 1 83 ? -6.570 10.613 15.551 1.00 90.94 83 GLN A N 1
ATOM 633 C CA . GLN A 1 83 ? -7.870 9.936 15.536 1.00 90.94 83 GLN A CA 1
ATOM 634 C C . GLN A 1 83 ? -7.718 8.423 15.357 1.00 90.94 83 GLN A C 1
ATOM 636 O O . GLN A 1 83 ? -8.308 7.664 16.123 1.00 90.94 83 GLN A O 1
ATOM 641 N N . LEU A 1 84 ? -6.882 7.982 14.412 1.00 92.94 84 LEU A N 1
ATOM 642 C CA . LEU A 1 84 ? -6.631 6.557 14.179 1.00 92.94 84 LEU A CA 1
ATOM 643 C C . LEU A 1 84 ? -5.980 5.885 15.392 1.00 92.94 84 LEU A C 1
ATOM 645 O O . LEU A 1 84 ? -6.428 4.820 15.812 1.00 92.94 84 LEU A O 1
ATOM 649 N N . LEU A 1 85 ? -4.974 6.519 16.002 1.00 91.50 85 LEU A N 1
ATOM 650 C CA . LEU A 1 85 ? -4.335 6.005 17.216 1.00 91.50 85 LEU A CA 1
ATOM 651 C C . LEU A 1 85 ? -5.323 5.911 18.380 1.00 91.50 85 LEU A C 1
ATOM 653 O O . LEU A 1 85 ? -5.351 4.901 19.074 1.00 91.50 85 LEU A O 1
ATOM 657 N N . THR A 1 86 ? -6.164 6.929 18.570 1.00 93.62 86 THR A N 1
ATOM 658 C CA . THR A 1 86 ? -7.176 6.933 19.638 1.00 93.62 86 THR A CA 1
ATOM 659 C C . THR A 1 86 ? -8.208 5.828 19.424 1.00 93.62 86 THR A C 1
ATOM 661 O O . THR A 1 86 ? -8.570 5.135 20.374 1.00 93.62 86 THR A O 1
ATOM 664 N N . MET A 1 87 ? -8.646 5.624 18.178 1.00 91.81 87 MET A N 1
ATOM 665 C CA . MET A 1 87 ? -9.590 4.567 17.822 1.00 91.81 87 MET A CA 1
ATOM 666 C C . MET A 1 87 ? -9.000 3.182 18.106 1.00 91.81 87 MET A C 1
ATOM 668 O O . MET A 1 87 ? -9.602 2.413 18.854 1.00 91.81 87 MET A O 1
ATOM 672 N N . LEU A 1 88 ? -7.797 2.897 17.601 1.00 92.38 88 LEU A N 1
ATOM 673 C CA . LEU A 1 88 ? -7.127 1.609 17.805 1.00 92.38 88 LEU A CA 1
ATOM 674 C C . LEU A 1 88 ? -6.860 1.322 19.286 1.00 92.38 88 LEU A C 1
ATOM 676 O O . LEU A 1 88 ? -7.047 0.200 19.745 1.00 92.38 88 LEU A O 1
ATOM 680 N N . LEU A 1 89 ? -6.472 2.338 20.058 1.00 92.56 89 LEU A N 1
ATOM 681 C CA . LEU A 1 89 ? -6.214 2.186 21.490 1.00 92.56 89 LEU A CA 1
ATOM 682 C C . LEU A 1 89 ? -7.517 1.936 22.264 1.00 92.56 89 LEU A C 1
ATOM 684 O O . LEU A 1 89 ? -7.544 1.129 23.191 1.00 92.56 89 LEU A O 1
ATOM 688 N N . SER A 1 90 ? -8.620 2.572 21.857 1.00 91.00 90 SER A N 1
ATOM 689 C CA . SER A 1 90 ? -9.939 2.295 22.434 1.00 91.00 90 SER A CA 1
ATOM 690 C C . SER A 1 90 ? -10.427 0.876 22.122 1.00 91.00 90 SER A C 1
ATOM 692 O O . SER A 1 90 ? -10.972 0.214 23.005 1.00 91.00 90 SER A O 1
ATOM 694 N N . GLU A 1 91 ? -10.177 0.383 20.909 1.00 91.31 91 GLU A N 1
ATOM 695 C CA . GLU A 1 91 ? -10.531 -0.972 20.484 1.00 91.31 91 GLU A CA 1
ATOM 696 C C . GLU A 1 91 ? -9.700 -2.024 21.226 1.00 91.31 91 GLU A C 1
ATOM 698 O O . GLU A 1 91 ? -10.248 -2.991 21.753 1.00 91.31 91 GLU A O 1
ATOM 703 N N . GLU A 1 92 ? -8.398 -1.788 21.379 1.00 90.69 92 GLU A N 1
ATOM 704 C CA . GLU A 1 92 ? -7.509 -2.655 22.151 1.00 90.69 92 GLU A CA 1
ATOM 705 C C . GLU A 1 92 ? -7.924 -2.723 23.632 1.00 90.69 92 GLU A C 1
ATOM 707 O O . GLU A 1 92 ? -8.000 -3.805 24.217 1.00 90.69 92 GLU A O 1
ATOM 712 N N . LEU A 1 93 ? -8.298 -1.592 24.242 1.00 87.94 93 LEU A N 1
ATOM 713 C CA . LEU A 1 93 ? -8.822 -1.570 25.613 1.00 87.94 93 LEU A CA 1
ATOM 714 C C . LEU A 1 93 ? -10.145 -2.336 25.752 1.00 87.94 93 LEU A C 1
ATOM 716 O O . LEU A 1 93 ? -10.380 -2.988 26.776 1.00 87.94 93 LEU A O 1
ATOM 720 N N . LEU A 1 94 ? -11.019 -2.263 24.746 1.00 86.44 94 LEU A N 1
ATOM 721 C CA . LEU A 1 94 ? -12.249 -3.053 24.716 1.00 86.44 94 LEU A CA 1
ATOM 722 C C . LEU A 1 94 ? -11.936 -4.546 24.585 1.00 86.44 94 LEU A C 1
ATOM 724 O O . LEU A 1 94 ? -12.501 -5.333 25.344 1.00 86.44 94 LEU A O 1
ATOM 728 N N . ASN A 1 95 ? -10.996 -4.925 23.719 1.00 87.56 95 ASN A N 1
ATOM 729 C CA . ASN A 1 95 ? -10.553 -6.309 23.536 1.00 87.56 95 ASN A CA 1
ATOM 730 C C . ASN A 1 95 ? -9.912 -6.897 24.800 1.00 87.56 95 ASN A C 1
ATOM 732 O O . ASN A 1 95 ? -10.156 -8.054 25.154 1.00 87.56 95 ASN A O 1
ATOM 736 N N . GLN A 1 96 ? -9.143 -6.101 25.543 1.00 83.00 96 GLN A N 1
ATOM 737 C CA . GLN A 1 96 ? -8.590 -6.519 26.832 1.00 83.00 96 GLN A CA 1
ATOM 738 C C . GLN A 1 96 ? -9.689 -6.717 27.880 1.00 83.00 96 GLN A C 1
ATOM 740 O O . GLN A 1 96 ? -9.690 -7.719 28.601 1.00 83.00 96 GLN A O 1
ATOM 745 N N . LYS A 1 97 ? -10.671 -5.806 27.945 1.00 81.62 97 LYS A N 1
ATOM 746 C CA . LYS A 1 97 ? -11.824 -5.954 28.845 1.00 81.62 97 LYS A CA 1
ATOM 747 C C . LYS A 1 97 ? -12.649 -7.190 28.510 1.00 81.62 97 LYS A C 1
ATOM 749 O O . LYS A 1 97 ? -12.922 -7.973 29.420 1.00 81.62 97 LYS A O 1
ATOM 754 N N . THR A 1 98 ? -13.015 -7.400 27.248 1.00 82.62 98 THR A N 1
ATOM 755 C CA . THR A 1 98 ? -13.775 -8.588 26.825 1.00 82.62 98 THR A CA 1
ATOM 756 C C . THR A 1 98 ? -13.001 -9.869 27.126 1.00 82.62 98 THR A C 1
ATOM 758 O O . THR A 1 98 ? -13.567 -10.779 27.727 1.00 82.62 98 THR A O 1
ATOM 761 N N . SER A 1 99 ? -11.696 -9.912 26.848 1.00 78.38 99 SER A N 1
ATOM 762 C CA . SER A 1 99 ? -10.833 -11.057 27.180 1.00 78.38 99 SER A CA 1
ATOM 763 C C . SER A 1 99 ? -10.760 -11.326 28.689 1.00 78.38 99 SER A C 1
ATOM 765 O O . SER A 1 99 ? -10.854 -12.479 29.121 1.00 78.38 99 SER A O 1
ATOM 767 N N . SER A 1 100 ? -10.660 -10.279 29.518 1.00 76.25 100 SER A N 1
ATOM 768 C CA . SER A 1 100 ? -10.677 -10.413 30.985 1.00 76.25 100 SER A CA 1
ATOM 769 C C . SER A 1 100 ? -12.030 -10.889 31.538 1.00 76.25 100 SER A C 1
ATOM 771 O O . SER A 1 100 ? -12.086 -11.648 32.505 1.00 76.25 100 SER A O 1
ATOM 773 N N . LEU A 1 101 ? -13.139 -10.468 30.923 1.00 71.25 101 LEU A N 1
ATOM 774 C CA . LEU A 1 101 ? -14.481 -10.909 31.305 1.00 71.25 101 LEU A CA 1
ATOM 775 C C . LEU A 1 101 ? -14.725 -12.362 30.892 1.00 71.25 101 LEU A C 1
ATOM 777 O O . LEU A 1 101 ? -15.274 -13.125 31.682 1.00 71.25 101 LEU A O 1
ATOM 781 N N . MET A 1 102 ? -14.260 -12.763 29.707 1.00 70.56 102 MET A N 1
ATOM 782 C CA . MET A 1 102 ? -14.330 -14.152 29.243 1.00 70.56 102 MET A CA 1
ATOM 783 C C . MET A 1 102 ? -13.506 -15.090 30.133 1.00 70.56 102 MET A C 1
ATOM 785 O O . MET A 1 102 ? -13.989 -16.151 30.516 1.00 70.56 102 MET A O 1
ATOM 789 N N . THR A 1 103 ? -12.304 -14.684 30.554 1.00 65.25 103 THR A N 1
ATOM 790 C CA . THR A 1 103 ? -11.495 -15.471 31.507 1.00 65.25 103 THR A CA 1
ATOM 791 C C . THR A 1 103 ? -12.122 -15.546 32.903 1.00 65.25 103 THR A C 1
ATOM 793 O O . THR A 1 103 ? -12.053 -16.596 33.537 1.00 65.25 103 THR A O 1
ATOM 796 N N . ARG A 1 104 ? -12.796 -14.488 33.379 1.00 56.88 104 ARG A N 1
ATOM 797 C CA . ARG A 1 104 ? -13.557 -14.530 34.646 1.00 56.88 104 ARG A CA 1
ATOM 798 C C . ARG A 1 104 ? -14.815 -15.394 34.574 1.00 56.88 104 ARG A C 1
ATOM 800 O O . ARG A 1 104 ? -15.152 -16.024 35.570 1.00 56.88 104 ARG A O 1
ATOM 807 N N . ALA A 1 105 ? -15.501 -15.429 33.434 1.00 54.59 105 ALA A N 1
ATOM 808 C CA . ALA A 1 105 ? -16.712 -16.230 33.265 1.00 54.59 105 ALA A CA 1
ATOM 809 C C . ALA A 1 105 ? -16.430 -17.740 33.362 1.00 54.59 105 ALA A C 1
ATOM 811 O O . ALA A 1 105 ? -17.243 -18.469 33.916 1.00 54.59 105 ALA A O 1
ATOM 812 N N . ILE A 1 106 ? -15.257 -18.196 32.905 1.00 54.47 106 ILE A N 1
ATOM 813 C CA . ILE A 1 106 ? -14.861 -19.616 32.948 1.00 54.47 106 ILE A CA 1
ATOM 814 C C . ILE A 1 106 ? -14.471 -20.064 34.373 1.00 54.47 106 ILE A C 1
ATOM 816 O O . ILE A 1 106 ? -14.607 -21.233 34.713 1.00 54.47 106 ILE A O 1
ATOM 820 N N . ALA A 1 107 ? -14.025 -19.147 35.240 1.00 54.41 107 ALA A N 1
ATOM 821 C CA . ALA A 1 107 ? -13.636 -19.464 36.619 1.00 54.41 107 ALA A CA 1
ATOM 822 C C . ALA A 1 107 ? -14.815 -19.512 37.615 1.00 54.41 107 ALA A C 1
ATOM 824 O O . ALA A 1 107 ? -14.602 -19.791 38.793 1.00 54.41 107 ALA A O 1
ATOM 825 N N . ASN A 1 108 ? -16.042 -19.226 37.167 1.00 51.22 108 ASN A N 1
ATOM 826 C CA . ASN A 1 108 ? -17.211 -19.046 38.028 1.00 51.22 108 ASN A CA 1
ATOM 827 C C . ASN A 1 108 ? -18.297 -20.116 37.812 1.00 51.22 108 ASN A C 1
ATOM 829 O O . ASN A 1 108 ? -19.485 -19.817 37.906 1.00 51.22 108 ASN A O 1
ATOM 833 N N . ASP A 1 109 ? -17.894 -21.383 37.659 1.00 54.00 109 ASP A N 1
ATOM 834 C CA . ASP A 1 109 ? -18.747 -22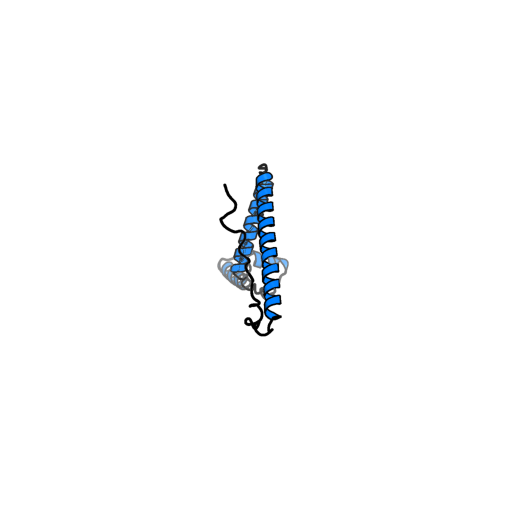.564 37.914 1.00 54.00 109 ASP A CA 1
ATOM 835 C C . ASP A 1 109 ? -19.041 -22.735 39.425 1.00 54.00 109 ASP A C 1
ATOM 837 O O . ASP A 1 109 ? -19.035 -23.829 39.990 1.00 54.00 109 ASP A O 1
ATOM 841 N N . SER A 1 110 ? -19.291 -21.627 40.124 1.00 62.31 110 SER A N 1
ATOM 842 C CA . SER A 1 110 ? -19.891 -21.659 41.453 1.00 62.31 110 SER A CA 1
ATOM 843 C C . SER A 1 110 ? -21.411 -21.712 41.277 1.00 62.31 110 SER A C 1
ATOM 845 O O . SER A 1 110 ? -21.951 -20.922 40.498 1.00 62.31 110 SER A O 1
ATOM 847 N N . PRO A 1 111 ? -22.123 -22.626 41.962 1.00 58.44 111 PRO A N 1
ATOM 848 C CA . PRO A 1 111 ? -23.565 -22.771 41.797 1.00 58.44 111 PRO A CA 1
ATOM 849 C C . PRO A 1 111 ? -24.295 -21.456 42.103 1.00 58.44 111 PRO A C 1
ATOM 851 O O . PRO A 1 111 ? -23.850 -20.661 42.933 1.00 58.44 111 PRO A O 1
ATOM 854 N N . ALA A 1 112 ? -25.415 -21.242 41.403 1.00 58.97 112 ALA A N 1
ATOM 855 C CA . ALA A 1 112 ? -26.194 -20.007 41.424 1.00 58.97 112 ALA A CA 1
ATOM 856 C C . ALA A 1 112 ? -26.433 -19.478 42.854 1.00 58.97 112 ALA A C 1
ATOM 858 O O . ALA A 1 112 ? -26.729 -20.268 43.757 1.00 58.97 112 ALA A O 1
ATOM 859 N N . PRO A 1 113 ? -26.355 -18.152 43.076 1.00 55.44 113 PRO A N 1
ATOM 860 C CA . PRO A 1 113 ? -26.601 -17.582 44.390 1.00 55.44 113 PRO A CA 1
ATOM 861 C C . PRO A 1 113 ? -28.038 -17.901 44.809 1.00 55.44 113 PRO A C 1
ATOM 863 O O . PRO A 1 113 ? -28.998 -17.483 44.159 1.00 55.44 113 PRO A O 1
ATOM 866 N N . GLN A 1 114 ? -28.185 -18.655 45.900 1.00 57.50 114 GLN A N 1
ATOM 867 C CA . GLN A 1 114 ? -29.472 -18.909 46.539 1.00 57.50 114 GLN A CA 1
ATOM 868 C C . GLN A 1 114 ? -29.995 -17.589 47.119 1.00 57.50 114 GLN A C 1
ATOM 870 O O . GLN A 1 114 ? -29.698 -17.214 48.250 1.00 57.50 114 GLN A O 1
ATOM 875 N N . ALA A 1 115 ? -30.745 -16.840 46.318 1.00 61.03 115 ALA A N 1
ATOM 876 C CA . ALA A 1 115 ? -31.469 -15.672 46.783 1.00 61.03 115 ALA A CA 1
ATOM 877 C C . ALA A 1 115 ? -32.887 -16.086 47.179 1.00 61.03 115 ALA A C 1
ATOM 879 O O . ALA A 1 115 ? -33.675 -16.435 46.301 1.00 61.03 115 ALA A O 1
ATOM 880 N N . ARG A 1 116 ? -33.193 -15.995 48.481 1.00 53.19 116 ARG A N 1
ATOM 881 C CA . ARG A 1 116 ? -34.465 -15.545 49.095 1.00 53.19 116 ARG A CA 1
ATOM 882 C C . ARG A 1 116 ? -34.597 -16.173 50.483 1.00 53.19 116 ARG A C 1
ATOM 884 O O . ARG A 1 116 ? -34.855 -17.359 50.558 1.00 53.19 116 ARG A O 1
ATOM 891 N N . ASP A 1 117 ? -34.350 -15.381 51.536 1.00 53.34 117 ASP A N 1
ATOM 892 C CA . ASP A 1 117 ? -35.146 -15.414 52.789 1.00 53.34 117 ASP A CA 1
ATOM 893 C C . ASP A 1 117 ? -34.627 -14.498 53.917 1.00 53.34 117 ASP A C 1
ATOM 895 O O . ASP A 1 117 ? -35.342 -14.255 54.882 1.00 53.34 117 ASP A O 1
ATOM 899 N N . VAL A 1 118 ? -33.433 -13.896 53.825 1.00 54.31 118 VAL A N 1
ATOM 900 C CA . VAL A 1 118 ? -32.838 -13.235 55.017 1.00 54.31 118 VAL A CA 1
ATOM 901 C C . VAL A 1 118 ? -33.077 -11.711 55.118 1.00 54.31 118 VAL A C 1
ATOM 903 O O . VAL A 1 118 ? -32.779 -11.110 56.146 1.00 54.31 118 VAL A O 1
ATOM 906 N N . PHE A 1 119 ? -33.676 -11.054 54.118 1.00 52.25 119 PHE A N 1
ATOM 907 C CA . PHE A 1 119 ? -33.800 -9.580 54.092 1.00 52.25 119 PHE A CA 1
ATOM 908 C C . PHE A 1 119 ? -35.198 -9.007 54.387 1.00 52.25 119 PHE A C 1
ATOM 910 O O . PHE A 1 119 ? -35.480 -7.865 54.039 1.00 52.25 119 PHE A O 1
ATOM 917 N N . GLN A 1 120 ? -36.065 -9.744 55.084 1.00 54.47 120 GLN A N 1
ATOM 918 C CA . GLN A 1 120 ? -37.279 -9.167 55.677 1.00 54.47 120 GLN A CA 1
ATOM 919 C C . GLN A 1 120 ? -37.131 -9.052 57.197 1.00 54.47 120 GLN A C 1
ATOM 921 O O . GLN A 1 120 ? -37.750 -9.783 57.963 1.00 54.47 120 GLN A O 1
ATOM 926 N N . ARG A 1 121 ? -36.295 -8.114 57.654 1.00 53.94 121 ARG A N 1
ATOM 927 C CA . ARG A 1 121 ? -36.383 -7.608 59.030 1.00 53.94 121 ARG A CA 1
ATOM 928 C C . ARG A 1 121 ? -37.118 -6.271 58.996 1.00 53.94 121 ARG A C 1
ATOM 930 O O . ARG A 1 121 ? -36.687 -5.333 58.339 1.00 53.94 121 ARG A O 1
ATOM 937 N N . SER A 1 122 ? -38.270 -6.265 59.659 1.00 58.72 122 SER A N 1
ATOM 938 C CA . SER A 1 122 ? -39.241 -5.181 59.833 1.00 58.72 122 SER A CA 1
ATOM 939 C C . SER A 1 122 ? -38.649 -3.765 59.822 1.00 58.72 122 SER A C 1
ATOM 941 O O . SER A 1 122 ? -37.839 -3.424 60.685 1.00 58.72 122 SER A O 1
ATOM 943 N N . VAL A 1 123 ? -39.135 -2.918 58.913 1.00 57.62 123 VAL A N 1
ATOM 944 C CA . VAL A 1 123 ? -38.958 -1.463 58.983 1.00 57.62 123 VAL A CA 1
ATOM 945 C C . VAL A 1 123 ? -40.098 -0.897 59.828 1.00 57.62 123 VAL A C 1
ATOM 947 O O . VAL A 1 123 ? -41.258 -0.974 59.431 1.00 57.62 123 VAL A O 1
ATOM 950 N N . TRP A 1 124 ? -39.780 -0.338 60.995 1.00 57.31 124 TRP A N 1
ATOM 951 C CA . TRP A 1 124 ? -40.735 0.440 61.785 1.00 57.31 124 TRP A CA 1
ATOM 952 C C . TRP A 1 124 ? -40.726 1.881 61.283 1.00 57.31 124 TRP A C 1
ATOM 954 O O . TRP A 1 124 ? -39.745 2.603 61.451 1.00 57.31 124 TRP A O 1
ATOM 964 N N . VAL A 1 125 ? -41.816 2.291 60.639 1.00 60.84 125 VAL A N 1
ATOM 965 C CA . VAL A 1 125 ? -42.026 3.680 60.222 1.00 60.84 125 VAL A CA 1
ATOM 966 C C . VAL A 1 125 ? -42.750 4.403 61.354 1.00 60.84 125 VAL A C 1
ATOM 968 O O . VAL A 1 125 ? -43.914 4.121 61.630 1.00 60.84 125 VAL A O 1
ATOM 971 N N . HIS A 1 126 ? -42.066 5.332 62.020 1.00 57.31 126 HIS A N 1
ATOM 972 C CA . HIS A 1 126 ? -42.712 6.256 62.950 1.00 57.31 126 HIS A CA 1
ATOM 973 C C . HIS A 1 126 ? -43.309 7.438 62.170 1.00 57.31 126 HIS A C 1
ATOM 975 O O . HIS A 1 126 ? -42.583 8.073 61.401 1.00 57.31 126 HIS A O 1
ATOM 981 N N . PRO A 1 127 ? -44.599 7.771 62.355 1.00 65.88 127 PRO A N 1
ATOM 982 C CA . PRO A 1 127 ? -45.179 8.954 61.737 1.00 65.88 127 PRO A CA 1
ATOM 983 C C . PRO A 1 127 ? -44.565 10.219 62.348 1.00 65.88 127 PRO A C 1
ATOM 985 O O . PRO A 1 127 ? -44.585 10.425 63.563 1.00 65.88 127 PRO A O 1
ATOM 988 N N . ALA A 1 128 ? -44.009 11.075 61.494 1.00 59.31 128 ALA A N 1
ATOM 989 C CA . ALA A 1 128 ? -43.519 12.382 61.894 1.00 59.31 128 ALA A CA 1
ATOM 990 C C . ALA A 1 128 ? -44.699 13.362 62.027 1.00 59.31 128 ALA A C 1
ATOM 992 O O . ALA A 1 128 ? -45.211 13.852 61.027 1.00 59.31 128 ALA A O 1
ATOM 993 N N . ARG A 1 129 ? -45.030 13.682 63.287 1.00 59.25 129 ARG A N 1
ATOM 994 C CA . ARG A 1 129 ? -45.816 14.838 63.776 1.00 59.25 129 ARG A CA 1
ATOM 995 C C . ARG A 1 129 ? -47.346 14.774 63.622 1.00 59.25 129 ARG A C 1
ATOM 997 O O . ARG A 1 129 ? -47.888 14.353 62.608 1.00 59.25 129 ARG A O 1
ATOM 1004 N N . ARG A 1 130 ? -48.029 15.198 64.696 1.00 61.41 130 ARG A N 1
ATOM 1005 C CA . ARG A 1 130 ? -49.486 15.384 64.795 1.00 61.41 130 ARG A CA 1
ATOM 1006 C C . ARG A 1 130 ? -49.895 16.683 64.096 1.00 61.41 130 ARG A C 1
ATOM 1008 O O . ARG A 1 130 ? -49.156 17.659 64.123 1.00 61.41 130 ARG A O 1
ATOM 1015 N N . THR A 1 131 ? -51.088 16.680 63.520 1.00 57.69 131 THR A N 1
ATOM 1016 C CA . THR A 1 131 ? -51.725 17.772 62.766 1.00 57.69 131 THR A CA 1
ATOM 1017 C C . THR A 1 131 ? -52.255 18.942 63.610 1.00 57.69 131 THR A C 1
ATOM 1019 O O . THR A 1 131 ? -52.971 19.769 63.063 1.00 57.69 131 THR A O 1
ATOM 1022 N N . ASP A 1 132 ? -51.888 19.060 64.892 1.00 58.72 132 ASP A N 1
ATOM 1023 C CA . ASP A 1 132 ? -52.464 20.069 65.805 1.00 58.72 132 ASP A CA 1
ATOM 1024 C C . ASP A 1 132 ? -51.494 21.208 66.191 1.00 58.72 132 ASP A C 1
ATOM 1026 O O . ASP A 1 132 ? -51.836 22.055 67.010 1.00 58.72 132 ASP A O 1
ATOM 1030 N N . ASP A 1 133 ? -50.296 21.274 65.598 1.00 54.88 133 ASP A N 1
ATOM 1031 C CA . ASP A 1 133 ? -49.287 22.308 65.902 1.00 54.88 133 ASP A CA 1
ATOM 1032 C C . ASP A 1 133 ? -49.332 23.514 64.936 1.00 54.88 133 ASP A C 1
ATOM 1034 O O . ASP A 1 133 ? -48.294 23.934 64.423 1.00 54.88 133 ASP A O 1
ATOM 1038 N N . PHE A 1 134 ? -50.508 24.104 64.683 1.00 50.25 134 PHE A N 1
ATOM 1039 C CA . PHE A 1 134 ? -50.588 25.462 64.113 1.00 50.25 134 PHE A CA 1
ATOM 1040 C C . PHE A 1 134 ? -51.770 26.270 64.691 1.00 50.25 134 PHE A C 1
ATOM 1042 O O . PHE A 1 134 ? -52.891 25.758 64.682 1.00 50.25 134 PHE A O 1
ATOM 1049 N N . PRO A 1 135 ? -51.541 27.508 65.183 1.00 61.38 135 PRO A N 1
ATOM 1050 C CA . PRO A 1 135 ? -52.594 28.492 65.448 1.00 61.38 135 PRO A CA 1
ATOM 1051 C C . PRO A 1 135 ? -53.108 29.174 64.170 1.00 61.38 135 PRO A C 1
ATOM 1053 O O . PRO A 1 135 ? -52.346 29.244 63.176 1.00 61.38 135 PRO A O 1
#

Sequence (135 aa):
MTDDDYVRKASEAKALGLTVSGLCERLVLTGKVEMSAVPTYRVMDPALFAELRRIGNNVNQLAHALNGNLPPDRGYLWNTAQQLLTMLLSEELLNQKTSSLMTRAIANDSPAPQARDVFQRSVWVHPARRTDDFP

Radius of gyration: 38.51 Å; chains: 1; bounding box: 79×56×105 Å